Protein AF-A0A8F1WMU4-F1 (afdb_monomer)

Radius of gyration: 27.97 Å; Cα contacts (8 Å, |Δi|>4): 12; chains: 1; bounding box: 78×22×65 Å

Mean predicted aligned error: 15.05 Å

Sequence (86 aa):
MKNRRKFGKEYGSNRSAQRSTYEIAQEFDIHVNQVNEWKKHLVEGASTLFNGVQENTQAAYELERERLYSQIGKLQVEVDWLRACC

Foldseek 3Di:
DDDDDDDDDPPPDDDPPDDDLVNVCVVVVHD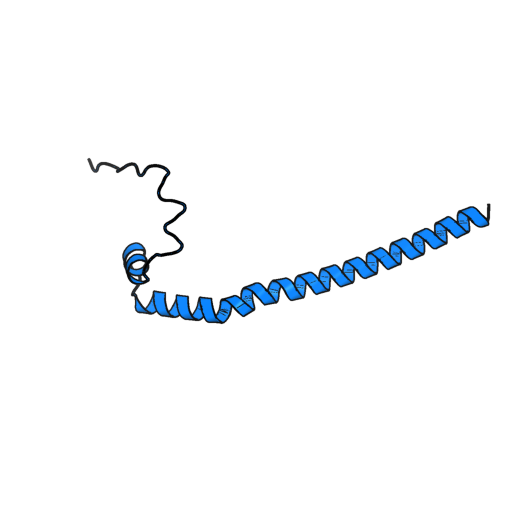SVVSVVVVVVCVVCVCVVVVVVVVVVVVVVVVVVVVVVVVVVVVVVVVVVVVVVD

pLDDT: mean 75.95, std 16.79, range [35.66, 94.69]

Solvent-accessible surface area (backbone atoms only — not comparable to full-atom values): 5264 Å² total; per-residue (Å²): 138,84,83,80,80,80,81,69,98,76,83,75,80,77,54,85,86,71,68,50,61,63,57,53,17,65,76,69,75,42,60,51,67,58,51,51,51,52,51,50,54,46,63,69,43,42,60,55,63,63,49,55,55,52,56,58,51,50,55,54,50,51,55,51,49,53,52,51,51,52,50,52,52,51,53,49,52,54,50,51,49,57,66,71,75,106

Structure (mmCIF, N/CA/C/O backbone):
data_AF-A0A8F1WMU4-F1
#
_entry.id   AF-A0A8F1WMU4-F1
#
loop_
_atom_site.group_PDB
_atom_site.id
_atom_site.type_symbol
_atom_site.label_atom_id
_atom_site.label_alt_id
_atom_site.label_comp_id
_atom_site.label_asym_id
_atom_site.label_entity_id
_atom_site.label_seq_id
_atom_site.pdbx_PDB_ins_code
_atom_site.Cartn_x
_atom_site.Cartn_y
_atom_site.Cartn_z
_atom_site.occupancy
_atom_site.B_iso_or_equiv
_atom_site.auth_seq_id
_atom_site.auth_comp_id
_atom_site.auth_asym_id
_atom_site.auth_atom_id
_atom_site.pdbx_PDB_model_num
ATOM 1 N N . MET A 1 1 ? -49.482 -14.021 1.193 1.00 35.66 1 MET A N 1
ATOM 2 C CA . MET A 1 1 ? -48.600 -13.422 0.163 1.00 35.66 1 MET A CA 1
ATOM 3 C C . MET A 1 1 ? -47.815 -12.279 0.792 1.00 35.66 1 MET A C 1
ATOM 5 O O . MET A 1 1 ? -48.432 -11.359 1.307 1.00 35.66 1 MET A O 1
ATOM 9 N N . LYS A 1 2 ? -46.479 -12.355 0.847 1.00 45.75 2 LYS A N 1
ATOM 10 C CA . LYS A 1 2 ? -45.638 -11.275 1.395 1.00 45.75 2 LYS A CA 1
ATOM 11 C C . LYS A 1 2 ? -45.200 -10.367 0.242 1.00 45.75 2 LYS A C 1
ATOM 13 O O . LYS A 1 2 ? -44.508 -10.822 -0.665 1.00 45.75 2 LYS A O 1
ATOM 18 N N . ASN A 1 3 ? -45.645 -9.112 0.265 1.00 43.75 3 ASN A N 1
ATOM 19 C CA . ASN A 1 3 ? -45.339 -8.110 -0.756 1.00 43.75 3 ASN A CA 1
ATOM 20 C C . ASN A 1 3 ? -43.841 -7.786 -0.766 1.00 43.75 3 ASN A C 1
ATOM 22 O O . ASN A 1 3 ? -43.308 -7.211 0.184 1.00 43.75 3 ASN A O 1
ATOM 26 N N . ARG A 1 4 ? -43.169 -8.140 -1.865 1.00 54.12 4 ARG A N 1
ATOM 27 C CA . ARG A 1 4 ? -41.779 -7.763 -2.131 1.00 54.12 4 ARG A CA 1
ATOM 28 C C . ARG A 1 4 ? -41.747 -6.267 -2.453 1.00 54.12 4 ARG A C 1
ATOM 30 O O . ARG A 1 4 ? -42.114 -5.868 -3.556 1.00 54.12 4 ARG A O 1
ATOM 37 N N . ARG A 1 5 ? -41.345 -5.439 -1.485 1.00 62.22 5 ARG A N 1
ATOM 38 C CA . ARG A 1 5 ? -41.153 -3.998 -1.701 1.00 62.22 5 ARG A CA 1
ATOM 39 C C . ARG A 1 5 ? -40.051 -3.812 -2.744 1.00 62.22 5 ARG A C 1
ATOM 41 O O . ARG A 1 5 ? -38.949 -4.331 -2.578 1.00 62.22 5 ARG A O 1
ATOM 48 N N . LYS A 1 6 ? -40.369 -3.132 -3.845 1.00 52.56 6 LYS A N 1
ATOM 49 C CA . LYS A 1 6 ? -39.385 -2.782 -4.869 1.00 52.56 6 LYS A CA 1
ATOM 50 C C . LYS A 1 6 ? -38.663 -1.526 -4.410 1.00 52.56 6 LYS A C 1
ATOM 52 O O . LYS A 1 6 ? -39.253 -0.454 -4.378 1.00 52.56 6 LYS A O 1
ATOM 57 N N . PHE A 1 7 ? -37.406 -1.682 -4.034 1.00 43.62 7 PHE A N 1
ATOM 58 C CA . PHE A 1 7 ? -36.526 -0.562 -3.759 1.00 43.62 7 PHE A CA 1
ATOM 59 C C . PHE A 1 7 ? -36.040 -0.009 -5.123 1.00 43.62 7 PHE A C 1
ATOM 61 O O . PHE A 1 7 ? -35.394 -0.723 -5.888 1.00 43.62 7 PHE A O 1
ATOM 68 N N . GLY A 1 8 ? -36.418 1.243 -5.438 1.00 45.56 8 GLY A N 1
ATOM 69 C CA . GLY A 1 8 ? -35.958 2.043 -6.586 1.00 45.56 8 GLY A CA 1
ATOM 70 C C . GLY A 1 8 ? -34.445 2.331 -6.636 1.00 45.56 8 GLY A C 1
ATOM 71 O O . GLY A 1 8 ? -33.694 2.083 -5.706 1.00 45.56 8 GLY A O 1
ATOM 72 N N . LYS A 1 9 ? -33.947 2.818 -7.772 1.00 49.56 9 LYS A N 1
ATOM 73 C CA . LYS A 1 9 ? -32.508 2.854 -8.114 1.00 49.56 9 LYS A CA 1
ATOM 74 C C . LYS A 1 9 ? -31.710 4.027 -7.509 1.00 49.56 9 LYS A C 1
ATOM 76 O O . LYS A 1 9 ? -30.710 4.443 -8.077 1.00 49.56 9 LYS A O 1
ATOM 81 N N . GLU A 1 10 ? -32.125 4.553 -6.364 1.00 46.94 10 GLU A N 1
ATOM 82 C CA . GLU A 1 10 ? -31.601 5.809 -5.798 1.00 46.94 10 GLU A CA 1
ATOM 83 C C . GLU A 1 10 ? -30.892 5.641 -4.440 1.00 46.94 10 GLU A C 1
ATOM 85 O O . GLU A 1 10 ? -30.259 6.567 -3.942 1.00 46.94 10 GLU A O 1
ATOM 90 N N . TYR A 1 11 ? -30.866 4.432 -3.869 1.00 49.75 11 TYR A N 1
ATOM 91 C CA . TYR A 1 11 ? -30.246 4.171 -2.555 1.00 49.75 11 TYR A CA 1
ATOM 92 C C . TYR A 1 11 ? -28.732 3.886 -2.594 1.00 49.75 11 TYR A C 1
ATOM 94 O O . TYR A 1 11 ? -28.195 3.326 -1.641 1.00 49.75 11 TYR A O 1
ATOM 102 N N . GLY A 1 12 ? -28.047 4.203 -3.698 1.00 46.50 12 GLY A N 1
ATOM 103 C CA . GLY A 1 12 ? -26.705 3.675 -3.976 1.00 46.50 12 GLY A CA 1
ATOM 104 C C . GLY A 1 12 ? -25.514 4.582 -3.656 1.00 46.50 12 GLY A C 1
ATOM 105 O O . GLY A 1 12 ? -24.465 4.061 -3.294 1.00 46.50 12 GLY A O 1
ATOM 106 N N . SER A 1 13 ? -25.629 5.910 -3.775 1.00 46.88 13 SER A N 1
ATOM 107 C CA . SER A 1 13 ? -24.413 6.746 -3.887 1.00 46.88 13 SER A CA 1
ATOM 108 C C . SER A 1 13 ? -24.052 7.597 -2.670 1.00 46.88 13 SER A C 1
ATOM 110 O O . SER A 1 13 ? -22.880 7.913 -2.510 1.00 46.88 13 SER A O 1
ATOM 112 N N . ASN A 1 14 ? -24.990 7.911 -1.770 1.00 45.25 14 ASN A N 1
ATOM 113 C CA . ASN A 1 14 ? -24.712 8.845 -0.661 1.00 45.25 14 ASN A CA 1
ATOM 114 C C . ASN A 1 14 ? -24.648 8.193 0.729 1.00 45.25 14 ASN A C 1
ATOM 116 O O . ASN A 1 14 ? -24.311 8.861 1.703 1.00 45.25 14 ASN A O 1
ATOM 120 N N . 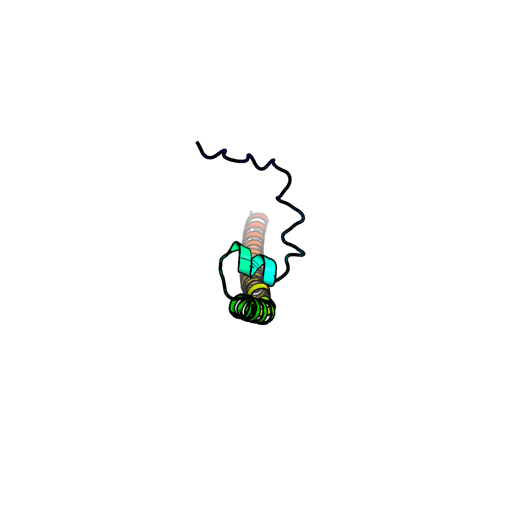ARG A 1 15 ? -24.960 6.895 0.859 1.00 49.75 15 ARG A N 1
ATOM 121 C CA . ARG A 1 15 ? -25.084 6.250 2.179 1.00 49.75 15 ARG A CA 1
ATOM 122 C C . ARG A 1 15 ? -23.752 5.764 2.750 1.00 49.75 15 ARG A C 1
ATOM 124 O O . ARG A 1 15 ? -23.562 5.796 3.959 1.00 49.75 15 ARG A O 1
ATOM 131 N N . SER A 1 16 ? -22.813 5.348 1.904 1.00 50.44 16 SER A N 1
ATOM 132 C CA . SER A 1 16 ? -21.577 4.690 2.353 1.00 50.44 16 SER A CA 1
ATOM 133 C C . SER A 1 16 ? -20.607 5.605 3.109 1.00 50.44 16 SER A C 1
ATOM 135 O O . SER A 1 16 ? -19.775 5.099 3.852 1.00 50.44 16 SER A O 1
ATOM 137 N N . ALA A 1 17 ? -20.726 6.930 2.973 1.00 50.31 17 ALA A N 1
ATOM 138 C CA . ALA A 1 17 ? -19.818 7.880 3.619 1.00 50.31 17 ALA A CA 1
ATOM 139 C C . ALA A 1 17 ? -20.215 8.268 5.062 1.00 50.31 17 ALA A C 1
ATOM 141 O O . ALA A 1 17 ? -19.378 8.806 5.781 1.00 50.31 17 ALA A O 1
ATOM 142 N N . GLN A 1 18 ? -21.460 8.022 5.502 1.00 56.62 18 GLN A N 1
ATOM 143 C CA . GLN A 1 18 ? -21.979 8.542 6.785 1.00 56.62 18 GLN A CA 1
ATOM 144 C C . GLN A 1 18 ? -22.785 7.529 7.620 1.00 56.62 18 GLN A C 1
ATOM 146 O O . GLN A 1 18 ? -23.554 7.934 8.489 1.00 56.62 18 GLN A O 1
ATOM 151 N N . ARG A 1 19 ? -22.646 6.213 7.399 1.00 64.94 19 ARG A N 1
ATOM 152 C CA . ARG A 1 19 ? -23.339 5.242 8.267 1.00 64.94 19 ARG A CA 1
ATOM 153 C C . ARG A 1 19 ? -22.719 5.189 9.658 1.00 64.94 19 ARG A C 1
ATOM 155 O O . ARG A 1 19 ? -21.503 5.048 9.808 1.00 64.94 19 ARG A O 1
ATOM 162 N N . SER A 1 20 ? -23.578 5.270 10.672 1.00 76.69 20 SER A N 1
ATOM 163 C CA . SER A 1 20 ? -23.179 5.053 12.062 1.00 76.69 20 SER A CA 1
ATOM 164 C C . SER A 1 20 ? -22.781 3.590 12.260 1.00 76.69 20 SER A C 1
ATOM 166 O O . SER A 1 20 ? -23.379 2.687 11.673 1.00 76.69 20 SER A O 1
ATOM 168 N N . THR A 1 21 ? -21.794 3.327 13.119 1.00 75.19 21 THR A N 1
ATOM 169 C CA . THR A 1 21 ? -21.377 1.954 13.461 1.00 75.19 21 THR A CA 1
ATOM 170 C C . THR A 1 21 ? -22.532 1.132 14.028 1.00 75.19 21 THR A C 1
ATOM 172 O O . THR A 1 21 ? -22.572 -0.081 13.842 1.00 75.19 21 THR A O 1
ATOM 175 N N . TYR A 1 22 ? -23.516 1.799 14.634 1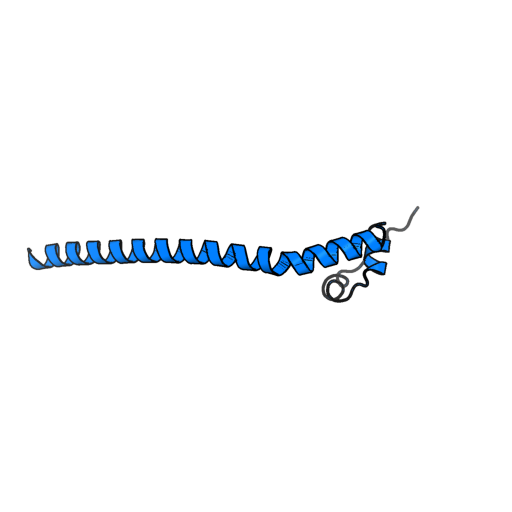.00 77.44 22 TYR A N 1
ATOM 176 C CA . TYR A 1 22 ? -24.750 1.191 15.116 1.00 77.44 22 TYR A CA 1
ATOM 177 C C . TYR A 1 22 ? -25.687 0.734 13.986 1.00 77.44 22 TYR A C 1
ATOM 179 O O . TYR A 1 22 ? -26.264 -0.345 14.061 1.00 77.44 22 TYR A O 1
ATOM 187 N N . GLU A 1 23 ? -25.808 1.514 12.909 1.00 79.00 23 GLU A N 1
ATOM 188 C CA . GLU A 1 23 ? -26.621 1.130 11.745 1.00 79.00 23 GLU A CA 1
ATOM 189 C C . GLU A 1 23 ? -26.001 -0.058 11.005 1.00 79.00 23 GLU A C 1
ATOM 191 O O . GLU A 1 23 ? -26.713 -0.947 10.551 1.00 79.00 23 GLU A O 1
ATOM 196 N N . ILE A 1 24 ? -24.668 -0.097 10.922 1.00 80.62 24 ILE A N 1
ATOM 197 C CA . ILE A 1 24 ? -23.928 -1.224 10.338 1.00 80.62 24 ILE A CA 1
ATOM 198 C C . ILE A 1 24 ? -24.112 -2.475 11.206 1.00 80.62 24 ILE A C 1
ATOM 200 O O . ILE A 1 24 ? -24.408 -3.547 10.687 1.00 80.62 24 ILE A O 1
ATOM 204 N N . ALA A 1 25 ? -23.989 -2.334 12.525 1.00 82.19 25 ALA A N 1
ATOM 205 C CA . ALA A 1 25 ? -24.227 -3.418 13.472 1.00 82.19 25 ALA A CA 1
ATOM 206 C C . ALA A 1 25 ? -25.639 -4.012 13.331 1.00 82.19 25 ALA A C 1
ATOM 208 O O . ALA A 1 25 ? -25.785 -5.229 13.271 1.00 82.19 25 ALA A O 1
ATOM 209 N N . GLN A 1 26 ? -26.668 -3.167 13.205 1.00 80.06 26 GLN A N 1
ATOM 210 C CA . GLN A 1 26 ? -28.046 -3.626 13.012 1.00 80.06 26 GLN A CA 1
ATOM 211 C C . GLN A 1 26 ? -28.301 -4.256 11.639 1.00 80.06 26 GLN A C 1
ATOM 213 O O . GLN A 1 26 ? -29.052 -5.220 11.549 1.00 80.06 26 GLN A O 1
ATOM 218 N N . GLU A 1 27 ? -27.711 -3.731 10.564 1.00 84.06 27 GLU A N 1
ATOM 219 C CA . GLU A 1 27 ? -27.940 -4.259 9.212 1.00 84.06 27 GLU A CA 1
ATOM 220 C C . GLU A 1 27 ? -27.318 -5.639 9.004 1.00 84.06 27 GLU A C 1
ATOM 222 O O . GLU A 1 27 ? -27.880 -6.471 8.292 1.00 84.06 27 GLU A O 1
ATOM 227 N N . PHE A 1 28 ? -26.166 -5.875 9.629 1.00 82.50 28 PHE A N 1
ATOM 228 C CA . PHE A 1 28 ? -25.421 -7.122 9.488 1.00 82.50 28 PHE A CA 1
ATOM 229 C C . PHE A 1 28 ? -25.583 -8.072 10.684 1.00 82.50 28 PHE A C 1
ATOM 231 O O . PHE A 1 28 ? -24.986 -9.145 10.672 1.00 82.50 28 PHE A O 1
ATOM 238 N N . ASP A 1 29 ? -26.389 -7.704 11.688 1.00 84.25 29 ASP A N 1
ATOM 239 C CA . ASP A 1 29 ? -26.584 -8.459 12.939 1.00 84.25 29 ASP A CA 1
ATOM 240 C C . ASP A 1 29 ? -25.252 -8.742 13.675 1.00 84.25 29 ASP A C 1
ATOM 242 O O . ASP A 1 29 ? -25.002 -9.806 14.241 1.00 84.25 29 ASP A O 1
ATOM 246 N N . ILE A 1 30 ? -24.339 -7.767 13.621 1.00 86.06 30 ILE A N 1
ATOM 247 C CA . ILE A 1 30 ? -22.994 -7.836 14.206 1.00 86.06 30 ILE A CA 1
ATOM 248 C C . ILE A 1 30 ? -22.965 -6.969 15.462 1.00 86.06 30 ILE A C 1
ATOM 250 O O . ILE A 1 30 ? -23.477 -5.853 15.474 1.00 86.06 30 ILE A O 1
ATOM 254 N N . HIS A 1 31 ? -22.310 -7.432 16.527 1.00 86.06 31 HIS A N 1
ATOM 255 C CA . HIS A 1 31 ? -22.162 -6.634 17.743 1.00 86.06 31 HIS A CA 1
ATOM 256 C C . HIS A 1 31 ? -21.361 -5.341 17.487 1.00 86.06 31 HIS A C 1
ATOM 258 O O . HIS A 1 31 ? -20.294 -5.369 16.874 1.00 86.06 31 HIS A O 1
ATOM 264 N N . VAL A 1 32 ? -21.818 -4.206 18.028 1.00 84.38 32 VAL A N 1
ATOM 265 C CA . VAL A 1 32 ? -21.223 -2.870 17.796 1.00 84.38 32 VAL A CA 1
ATOM 266 C C . VAL A 1 32 ? -19.722 -2.823 18.123 1.00 84.38 32 VAL A C 1
ATOM 268 O O . VAL A 1 32 ? -18.953 -2.182 17.408 1.00 84.38 32 VAL A O 1
ATOM 271 N N . ASN A 1 33 ? -19.277 -3.547 19.157 1.00 87.25 33 ASN A N 1
ATOM 272 C CA . ASN A 1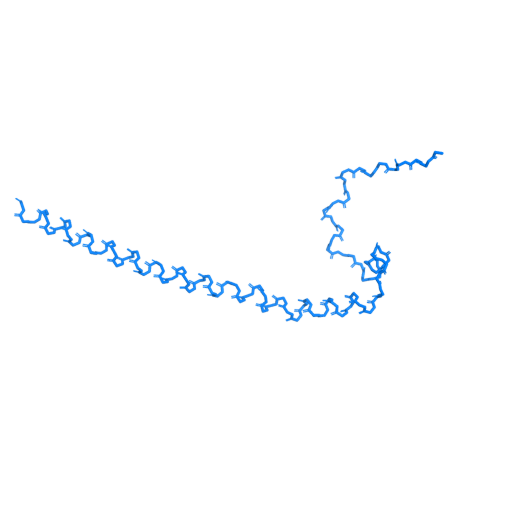 33 ? -17.848 -3.621 19.498 1.00 87.25 33 ASN A CA 1
ATOM 273 C C . ASN A 1 33 ? -16.998 -4.250 18.384 1.00 87.25 33 ASN A C 1
ATOM 275 O O . ASN A 1 33 ? -15.901 -3.762 18.146 1.00 87.25 33 ASN A O 1
ATOM 279 N N . GLN A 1 34 ? -17.515 -5.255 17.669 1.00 85.75 34 GLN A N 1
ATOM 280 C CA . GLN A 1 34 ? -16.802 -5.908 16.563 1.0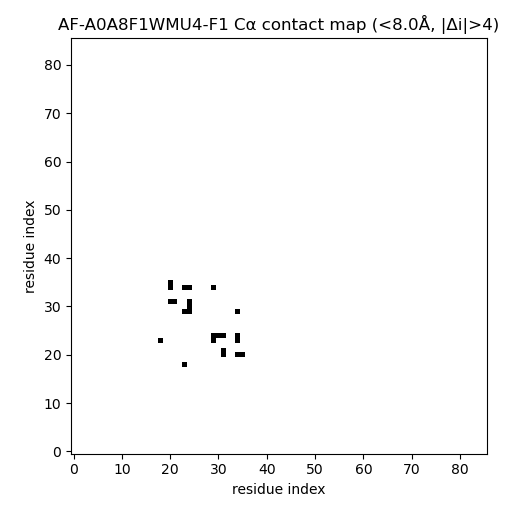0 85.75 34 GLN A CA 1
ATOM 281 C C . GLN A 1 34 ? -16.629 -4.944 15.383 1.00 85.75 34 GLN A C 1
ATOM 283 O O . GLN A 1 34 ? -15.550 -4.824 14.812 1.00 85.75 34 GLN A O 1
ATOM 288 N N . VAL A 1 35 ? -17.670 -4.165 15.072 1.00 86.62 35 VAL A N 1
ATOM 289 C CA . VAL A 1 35 ? -17.610 -3.133 14.024 1.00 86.62 35 VAL A CA 1
ATOM 290 C C . VAL A 1 35 ? -16.599 -2.038 14.383 1.00 86.62 35 VAL A C 1
ATOM 292 O O . VAL A 1 35 ? -15.859 -1.568 13.519 1.00 86.62 35 VAL A O 1
ATOM 295 N N . ASN A 1 36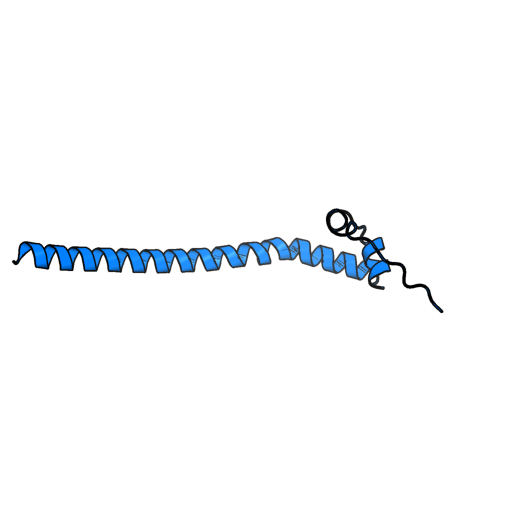 ? -16.536 -1.637 15.656 1.00 86.31 36 ASN A N 1
ATOM 296 C CA . ASN A 1 36 ? -15.562 -0.651 16.130 1.00 86.31 36 ASN A CA 1
ATOM 297 C C . ASN A 1 36 ? -14.124 -1.182 16.081 1.00 86.31 36 ASN A C 1
ATOM 299 O O . ASN A 1 36 ? -13.222 -0.455 15.669 1.00 86.31 36 ASN A O 1
ATOM 303 N N . GLU A 1 37 ? -13.919 -2.437 16.473 1.00 88.00 37 GLU A N 1
ATOM 304 C CA . GLU A 1 37 ? -12.624 -3.111 16.412 1.00 88.00 37 GLU A CA 1
ATOM 305 C C . GLU A 1 37 ? -12.121 -3.196 14.966 1.00 88.00 37 GLU A C 1
ATOM 307 O O . GLU A 1 37 ? -11.023 -2.731 14.664 1.00 88.00 37 GLU A O 1
ATOM 312 N N . TRP A 1 38 ? -12.957 -3.652 14.030 1.00 88.94 38 TRP A N 1
ATOM 313 C CA . TRP A 1 38 ? -12.595 -3.696 12.611 1.00 88.94 38 TRP A CA 1
ATOM 314 C C . TRP A 1 38 ? -12.342 -2.314 12.023 1.00 88.94 38 TRP A C 1
ATOM 316 O O . TRP A 1 38 ? -11.411 -2.145 11.242 1.00 88.94 38 TRP A O 1
ATOM 326 N N . LYS A 1 39 ? -13.126 -1.304 12.415 1.00 86.06 39 LYS A N 1
ATOM 327 C CA . LYS A 1 39 ? -12.893 0.078 11.985 1.00 86.06 39 LYS A CA 1
ATOM 328 C C . LYS A 1 39 ? -11.532 0.582 12.460 1.00 86.06 39 LYS A C 1
ATOM 330 O O . LYS A 1 39 ? -10.830 1.230 11.689 1.00 86.06 39 LYS A O 1
ATOM 335 N N . LYS A 1 40 ? -11.153 0.274 13.701 1.00 87.12 40 LYS A N 1
ATOM 336 C CA . LYS A 1 40 ? -9.846 0.630 14.256 1.00 87.12 40 LYS A CA 1
ATOM 337 C C . LYS A 1 40 ? -8.717 -0.057 13.484 1.00 87.12 40 LYS A C 1
ATOM 339 O O . LYS A 1 40 ? -7.833 0.633 12.988 1.00 87.12 40 LYS A O 1
ATOM 344 N N . HIS A 1 41 ? -8.809 -1.371 13.283 1.00 85.94 41 HIS A N 1
ATOM 345 C CA . HIS A 1 41 ? -7.825 -2.123 12.499 1.00 85.94 41 HIS A CA 1
ATOM 346 C C . HIS A 1 41 ? -7.719 -1.639 11.053 1.00 85.94 41 HIS A C 1
ATOM 348 O O . HIS A 1 41 ? -6.622 -1.565 10.508 1.00 85.94 41 HIS A O 1
ATOM 354 N N . LEU A 1 42 ? -8.841 -1.273 10.432 1.00 85.56 42 LEU A N 1
ATOM 355 C CA . LEU A 1 42 ? -8.856 -0.745 9.075 1.00 85.56 42 LEU A CA 1
ATOM 356 C C . LEU A 1 42 ? -8.162 0.616 9.002 1.00 85.56 42 LEU A C 1
ATOM 358 O O . LEU A 1 42 ? -7.374 0.827 8.095 1.00 85.56 42 LEU A O 1
ATOM 362 N N . VAL A 1 43 ? -8.411 1.529 9.943 1.00 85.06 43 VAL A N 1
ATOM 363 C CA . VAL A 1 43 ? -7.748 2.845 9.960 1.00 85.06 43 VAL A CA 1
ATOM 364 C C . VAL A 1 43 ? -6.249 2.710 10.233 1.00 85.06 43 VAL A C 1
ATOM 366 O O . VAL A 1 43 ? -5.452 3.369 9.570 1.00 85.06 43 VAL A O 1
ATOM 369 N N . GLU A 1 44 ? -5.862 1.840 11.165 1.00 84.75 44 GLU A N 1
ATOM 370 C CA . GLU A 1 44 ? -4.456 1.589 11.504 1.00 84.75 44 GLU A CA 1
ATOM 371 C C . GLU A 1 44 ? -3.705 0.889 10.359 1.00 84.75 44 GLU A C 1
ATOM 373 O O . GLU A 1 44 ? -2.576 1.260 10.050 1.00 84.75 44 GLU A O 1
ATOM 378 N N . GLY A 1 45 ? -4.337 -0.082 9.694 1.00 79.88 45 GLY A N 1
ATOM 379 C CA . GLY A 1 45 ? -3.744 -0.846 8.595 1.00 79.88 45 GLY A CA 1
ATOM 380 C C . GLY A 1 45 ? -3.899 -0.214 7.209 1.00 79.88 45 GLY A C 1
ATOM 381 O O . GLY A 1 45 ? -3.196 -0.617 6.284 1.00 79.88 45 GLY A O 1
ATOM 382 N N . ALA A 1 46 ? -4.789 0.768 7.031 1.00 76.56 46 ALA A N 1
ATOM 383 C CA . ALA A 1 46 ? -5.062 1.373 5.726 1.00 76.56 46 ALA A CA 1
ATOM 384 C C . ALA A 1 46 ? -3.823 2.052 5.142 1.00 76.56 46 ALA A C 1
ATOM 386 O O . ALA A 1 46 ? -3.530 1.872 3.964 1.00 76.56 46 ALA A O 1
ATOM 387 N N . SER A 1 47 ? -3.069 2.798 5.951 1.00 71.12 47 SER A N 1
ATOM 388 C CA . SER A 1 47 ? -1.855 3.465 5.472 1.00 71.12 47 SER A CA 1
ATOM 389 C C . SER A 1 47 ? -0.844 2.446 4.942 1.00 71.12 47 SER A C 1
ATOM 391 O O . SER A 1 47 ? -0.324 2.609 3.845 1.00 71.12 47 SER A O 1
ATOM 393 N N . THR A 1 48 ? -0.623 1.346 5.658 1.00 73.69 48 THR A N 1
ATOM 394 C CA . THR A 1 48 ? 0.309 0.293 5.245 1.00 73.69 48 THR A CA 1
ATOM 395 C C . THR A 1 48 ? -0.185 -0.475 4.019 1.00 73.69 48 THR A C 1
ATOM 397 O O . THR A 1 48 ? 0.591 -0.712 3.096 1.00 73.69 48 THR A O 1
ATOM 400 N N . LEU A 1 49 ? -1.473 -0.830 3.972 1.00 72.25 49 LEU A N 1
ATOM 401 C CA . LEU A 1 49 ? -2.060 -1.594 2.867 1.00 72.25 49 LEU A CA 1
ATOM 402 C C . LEU A 1 49 ? -2.101 -0.798 1.560 1.00 72.25 49 LEU A C 1
ATOM 404 O O . LEU A 1 49 ? -1.822 -1.354 0.500 1.00 72.25 49 LEU A O 1
ATOM 408 N N . PHE A 1 50 ? -2.433 0.492 1.621 1.00 73.25 50 PHE A N 1
ATOM 409 C CA . PHE A 1 50 ? -2.548 1.320 0.421 1.00 73.25 50 PHE A CA 1
ATOM 410 C C . PHE A 1 50 ? -1.213 1.942 -0.009 1.00 73.25 50 PHE A C 1
ATOM 412 O O . PHE A 1 50 ? -0.993 2.094 -1.210 1.00 73.25 50 PHE A O 1
ATOM 419 N N . ASN A 1 51 ? -0.288 2.228 0.916 1.00 70.38 51 ASN A N 1
ATOM 420 C CA . ASN A 1 51 ? 1.023 2.782 0.552 1.00 70.38 51 ASN A CA 1
ATOM 421 C C . ASN A 1 51 ? 2.032 1.696 0.141 1.00 70.38 51 ASN A C 1
ATOM 423 O O . ASN A 1 51 ? 2.806 1.911 -0.789 1.00 70.38 51 ASN A O 1
ATOM 427 N N . GLY A 1 52 ? 2.003 0.512 0.767 1.00 64.56 52 GLY A N 1
ATOM 428 C CA . GLY A 1 52 ? 2.976 -0.555 0.489 1.00 64.56 52 GLY A CA 1
ATOM 429 C C . GLY A 1 52 ? 2.866 -1.156 -0.918 1.00 64.56 52 GLY A C 1
ATOM 430 O O . GLY A 1 52 ? 3.856 -1.621 -1.481 1.00 64.56 52 GLY A O 1
ATOM 431 N N . VAL A 1 53 ? 1.676 -1.114 -1.527 1.00 61.72 53 VAL A N 1
ATOM 432 C CA . VAL A 1 53 ? 1.476 -1.570 -2.913 1.00 61.72 53 VAL A CA 1
ATOM 433 C C . VAL A 1 53 ? 2.076 -0.579 -3.912 1.00 61.72 53 VAL A C 1
ATOM 435 O O . VAL A 1 53 ? 2.688 -1.001 -4.890 1.00 61.72 53 VAL A O 1
ATOM 438 N N . GLN A 1 54 ? 1.954 0.728 -3.657 1.00 63.25 54 GLN A N 1
ATOM 439 C CA . GLN A 1 54 ? 2.486 1.765 -4.545 1.00 63.25 54 GLN A CA 1
ATOM 440 C C . GLN A 1 54 ? 4.013 1.711 -4.632 1.00 63.25 54 GLN A C 1
ATOM 442 O O . GLN A 1 54 ? 4.553 1.717 -5.737 1.00 63.25 54 GLN A O 1
ATOM 447 N N . GLU A 1 55 ? 4.702 1.585 -3.498 1.00 66.38 55 GLU A N 1
ATOM 448 C CA . GLU A 1 55 ? 6.169 1.585 -3.450 1.00 66.38 55 GLU A CA 1
ATOM 449 C C . GLU A 1 55 ? 6.780 0.410 -4.232 1.00 66.38 55 GLU A C 1
ATOM 451 O O . GLU A 1 55 ? 7.680 0.601 -5.051 1.00 66.38 55 GLU A O 1
ATOM 456 N N . ASN A 1 56 ? 6.224 -0.795 -4.071 1.00 70.44 56 ASN A N 1
ATOM 457 C CA . ASN A 1 56 ? 6.693 -1.981 -4.791 1.00 70.44 56 ASN A CA 1
ATOM 458 C C . ASN A 1 56 ? 6.437 -1.869 -6.306 1.00 70.44 56 ASN A C 1
ATOM 460 O O . ASN A 1 56 ? 7.298 -2.196 -7.123 1.00 70.44 56 ASN A O 1
ATOM 464 N N . THR A 1 57 ? 5.274 -1.340 -6.704 1.00 76.44 57 THR A N 1
ATOM 465 C CA . THR A 1 57 ? 4.996 -1.116 -8.129 1.00 76.44 57 THR A CA 1
ATOM 466 C C . THR A 1 57 ? 5.926 -0.073 -8.739 1.00 76.44 57 THR A C 1
ATOM 468 O O . THR A 1 57 ? 6.418 -0.281 -9.844 1.00 76.44 57 THR A O 1
ATOM 471 N N . GLN A 1 58 ? 6.222 1.010 -8.018 1.00 81.62 58 GLN A N 1
ATOM 472 C CA . GLN A 1 58 ? 7.076 2.091 -8.500 1.00 81.62 58 GLN A CA 1
ATOM 473 C C . GLN A 1 58 ? 8.505 1.602 -8.772 1.00 81.62 58 GLN A C 1
ATOM 475 O O . GLN A 1 58 ? 9.036 1.847 -9.853 1.00 81.62 58 GLN A O 1
ATOM 480 N N . ALA A 1 59 ? 9.086 0.836 -7.843 1.00 82.25 59 ALA A N 1
ATOM 481 C CA . ALA A 1 59 ? 10.418 0.256 -8.010 1.00 82.25 59 ALA A CA 1
ATOM 482 C C . ALA A 1 59 ? 10.488 -0.709 -9.209 1.00 82.25 59 ALA A C 1
ATOM 484 O O . ALA A 1 59 ? 11.441 -0.675 -9.989 1.00 82.25 59 ALA A O 1
ATOM 485 N N . ALA A 1 60 ? 9.455 -1.537 -9.403 1.00 84.56 60 ALA A N 1
ATOM 486 C CA . ALA A 1 60 ? 9.369 -2.426 -10.560 1.00 84.56 60 ALA A CA 1
ATOM 487 C C . ALA A 1 60 ? 9.264 -1.649 -11.887 1.00 84.56 60 ALA A C 1
ATOM 489 O O . ALA A 1 60 ? 9.916 -2.011 -12.869 1.00 84.56 60 ALA A O 1
ATOM 490 N N . TYR A 1 61 ? 8.490 -0.558 -11.917 1.00 87.56 61 TYR A N 1
ATOM 491 C CA . TYR A 1 61 ? 8.389 0.315 -13.090 1.00 87.56 61 TYR A CA 1
ATOM 492 C C . TYR A 1 61 ? 9.706 1.026 -13.406 1.00 87.56 61 TYR A C 1
ATOM 494 O O . TYR A 1 61 ? 10.061 1.159 -14.577 1.00 87.56 61 TYR A O 1
ATOM 502 N N . GLU A 1 62 ? 10.435 1.487 -12.391 1.00 89.56 62 GLU A N 1
ATOM 503 C CA . GLU A 1 62 ? 11.729 2.147 -12.571 1.00 89.56 62 GLU A CA 1
ATOM 504 C C . GLU A 1 62 ? 12.779 1.193 -13.147 1.00 89.56 62 GLU A C 1
ATOM 506 O O . GLU A 1 62 ? 13.459 1.558 -14.111 1.00 89.56 62 GLU A O 1
ATOM 511 N N . LEU A 1 63 ? 12.834 -0.046 -12.645 1.00 92.06 63 LEU A N 1
ATOM 512 C CA . LEU A 1 63 ? 13.717 -1.093 -13.163 1.00 92.06 63 LEU A CA 1
ATOM 513 C C . LEU A 1 63 ? 13.417 -1.423 -14.633 1.00 92.06 63 LEU A C 1
ATOM 515 O O . LEU A 1 63 ? 14.328 -1.512 -15.460 1.00 92.06 63 LEU A O 1
ATOM 519 N N . GLU A 1 64 ? 12.138 -1.580 -14.981 1.00 92.00 64 GLU A N 1
ATOM 520 C CA . GLU A 1 64 ? 11.746 -1.855 -16.365 1.00 92.00 64 GLU A CA 1
ATOM 521 C C . GLU A 1 64 ? 12.073 -0.666 -17.281 1.00 92.00 64 GLU A C 1
ATOM 523 O O . GLU A 1 64 ? 12.559 -0.844 -18.398 1.00 92.00 64 GLU A O 1
ATOM 528 N N . ARG A 1 65 ? 11.897 0.568 -16.795 1.00 93.56 65 ARG A N 1
ATOM 529 C CA . ARG A 1 65 ? 12.227 1.778 -17.556 1.00 93.56 65 ARG A CA 1
ATOM 530 C C . ARG A 1 65 ? 13.725 1.883 -17.844 1.00 93.56 65 ARG A C 1
ATOM 532 O O . ARG A 1 65 ? 14.104 2.214 -18.966 1.00 93.56 65 ARG A O 1
ATOM 539 N N . GLU A 1 66 ? 14.573 1.577 -16.865 1.00 93.88 66 GLU A N 1
ATOM 540 C CA . GLU A 1 66 ? 16.028 1.549 -17.046 1.00 93.88 66 GLU A CA 1
ATOM 541 C C . GLU A 1 66 ? 16.445 0.490 -18.076 1.00 93.88 66 GLU A C 1
ATOM 543 O O . GLU A 1 66 ? 17.224 0.774 -18.994 1.00 93.88 66 GLU A O 1
ATOM 548 N N . ARG A 1 67 ? 15.860 -0.711 -17.990 1.00 94.56 67 ARG A N 1
ATOM 549 C CA . ARG A 1 67 ? 16.088 -1.787 -18.960 1.00 94.56 67 ARG A CA 1
ATOM 550 C C . ARG A 1 67 ? 15.727 -1.354 -20.381 1.00 94.56 67 ARG A C 1
ATOM 552 O O . ARG A 1 67 ? 16.516 -1.579 -21.303 1.00 94.56 67 ARG A O 1
ATOM 559 N N . LEU A 1 68 ? 14.562 -0.734 -20.562 1.00 94.25 68 LEU A N 1
ATOM 560 C CA . LEU A 1 68 ? 14.097 -0.262 -21.866 1.00 94.25 68 LEU A CA 1
ATOM 561 C C . LEU A 1 68 ? 15.005 0.839 -22.428 1.00 94.25 68 LEU A C 1
ATOM 563 O O . LEU A 1 68 ? 15.388 0.768 -23.594 1.00 94.25 68 LEU A O 1
ATOM 567 N N . TYR A 1 69 ? 15.427 1.809 -21.610 1.00 94.69 69 TYR A N 1
ATOM 568 C CA . TYR A 1 69 ? 16.365 2.846 -22.056 1.00 94.69 69 TYR A CA 1
ATOM 569 C C . TYR A 1 69 ? 17.726 2.279 -22.463 1.00 94.69 69 TYR A C 1
ATOM 571 O O . TYR A 1 69 ? 18.283 2.702 -23.477 1.00 94.69 69 TYR A O 1
ATOM 579 N N . SER A 1 70 ? 18.236 1.279 -21.740 1.00 93.94 70 SER A N 1
ATOM 580 C CA . SER A 1 70 ? 19.467 0.584 -22.126 1.00 93.94 70 SER A CA 1
ATOM 581 C C . SER A 1 70 ? 19.332 -0.110 -23.485 1.00 93.94 70 SER A C 1
ATOM 583 O O . SER A 1 70 ? 20.229 -0.012 -24.324 1.00 93.94 70 SER A O 1
ATOM 585 N N . GLN A 1 71 ? 18.205 -0.784 -23.737 1.00 94.00 71 GLN A N 1
ATOM 586 C CA . GLN A 1 71 ? 17.952 -1.443 -25.022 1.00 94.00 71 GLN A CA 1
ATOM 587 C C . GLN A 1 71 ? 17.840 -0.441 -26.170 1.00 94.00 71 GLN A C 1
ATOM 589 O O . GLN A 1 71 ? 18.457 -0.651 -27.211 1.00 94.00 71 GLN A O 1
ATOM 594 N N . ILE A 1 72 ? 17.115 0.663 -25.971 1.00 94.31 72 ILE A N 1
ATOM 595 C CA . ILE A 1 72 ? 17.002 1.734 -26.968 1.00 94.31 72 ILE A CA 1
ATOM 596 C C . ILE A 1 72 ? 18.386 2.298 -27.299 1.00 94.31 72 ILE A C 1
ATOM 598 O O . ILE A 1 72 ? 18.716 2.443 -28.472 1.00 94.31 72 ILE A O 1
ATOM 602 N N . GLY A 1 73 ? 19.221 2.557 -26.288 1.00 92.50 73 GLY A N 1
ATOM 603 C CA . GLY A 1 73 ? 20.587 3.039 -26.496 1.00 92.50 73 GLY A CA 1
ATOM 604 C C . GLY A 1 73 ? 21.444 2.070 -27.314 1.00 92.50 73 GLY A C 1
ATOM 605 O O . GLY A 1 73 ? 22.118 2.493 -28.249 1.00 92.50 73 GLY A O 1
ATOM 606 N N . LYS A 1 74 ? 21.383 0.765 -27.016 1.00 92.69 74 LYS A N 1
ATOM 607 C CA . LYS A 1 74 ? 22.093 -0.269 -27.793 1.00 92.69 74 LYS A CA 1
ATOM 608 C C . LYS A 1 74 ? 21.627 -0.311 -29.246 1.00 92.69 74 LYS A C 1
ATOM 610 O O . LYS A 1 74 ? 22.457 -0.246 -30.145 1.00 92.69 74 LYS A O 1
ATOM 615 N N . LEU A 1 75 ? 20.312 -0.347 -29.466 1.00 93.56 75 LEU A N 1
ATOM 616 C CA . LEU A 1 75 ? 19.727 -0.366 -30.807 1.00 93.56 75 LEU A CA 1
ATOM 617 C C . LEU A 1 75 ? 20.093 0.889 -31.604 1.00 93.56 75 LEU A C 1
ATOM 619 O O . LEU A 1 75 ? 20.384 0.795 -32.791 1.00 93.56 75 LEU A O 1
ATOM 623 N N . GLN A 1 76 ? 20.122 2.055 -30.957 1.00 93.25 76 GLN A N 1
ATOM 624 C CA . GLN A 1 76 ? 20.528 3.30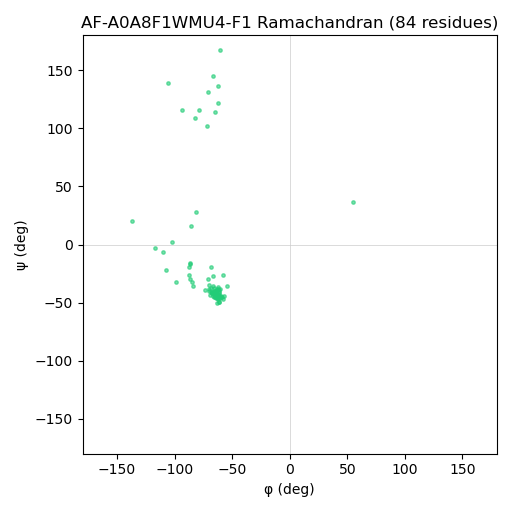0 -31.598 1.00 93.25 76 GLN A CA 1
ATOM 625 C C . GLN A 1 76 ? 21.985 3.233 -32.072 1.00 93.25 76 GLN A C 1
ATOM 627 O O . GLN A 1 76 ? 22.263 3.563 -33.221 1.00 93.25 76 GLN A O 1
ATOM 632 N N . VAL A 1 77 ? 22.899 2.741 -31.227 1.00 92.81 77 VAL A N 1
ATOM 633 C CA . VAL A 1 77 ? 24.314 2.563 -31.592 1.00 92.81 77 VAL A CA 1
ATOM 634 C C . VAL A 1 77 ? 24.478 1.552 -32.726 1.00 92.81 77 VAL A C 1
ATOM 636 O O . VAL A 1 77 ? 25.245 1.801 -33.651 1.00 92.81 77 VAL A O 1
ATOM 639 N N . G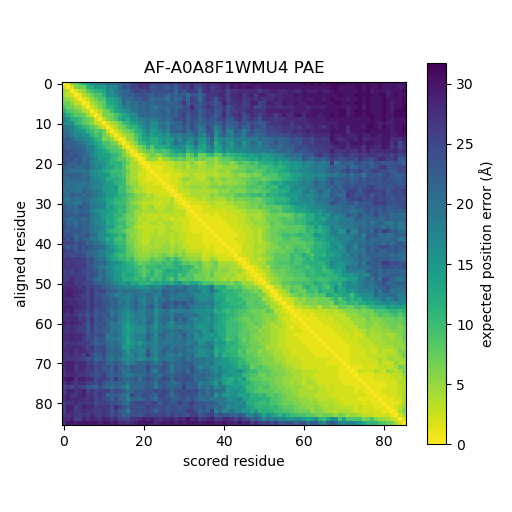LU A 1 78 ? 23.753 0.433 -32.690 1.00 93.25 78 GLU A N 1
ATOM 640 C CA . GLU A 1 78 ? 23.781 -0.574 -33.759 1.00 93.25 78 GLU A CA 1
ATOM 641 C C . GLU A 1 78 ? 23.287 0.004 -35.093 1.00 93.25 78 GLU A C 1
ATOM 643 O O . GLU A 1 78 ? 23.922 -0.190 -36.129 1.00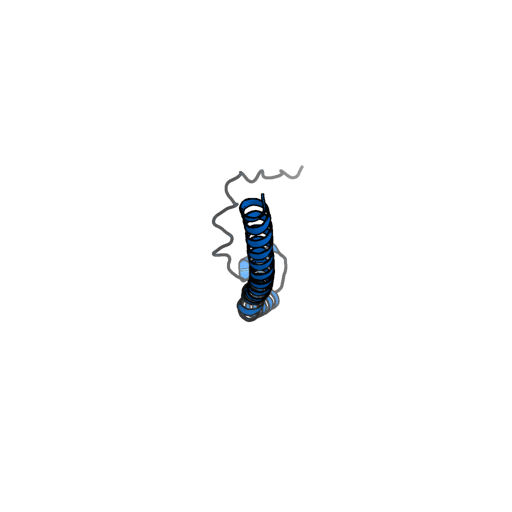 93.25 78 GLU A O 1
ATOM 648 N N . VAL A 1 79 ? 22.191 0.766 -35.074 1.00 93.94 79 VAL A N 1
ATOM 649 C CA . VAL A 1 79 ? 21.647 1.430 -36.265 1.00 93.94 79 VAL A CA 1
ATOM 650 C C . VAL A 1 79 ? 22.606 2.489 -36.799 1.00 93.94 79 VAL A C 1
ATOM 652 O O . VAL A 1 79 ? 22.834 2.547 -38.007 1.00 93.94 79 VAL A O 1
ATOM 655 N N . ASP A 1 80 ? 23.179 3.317 -35.929 1.00 93.62 80 ASP A N 1
ATOM 656 C CA . ASP A 1 80 ? 24.121 4.360 -36.333 1.00 93.62 80 ASP A CA 1
ATOM 657 C C . ASP A 1 80 ? 25.424 3.756 -36.874 1.00 93.62 80 ASP A C 1
ATOM 659 O O . ASP A 1 80 ? 25.963 4.249 -37.865 1.00 93.62 80 ASP A O 1
ATOM 663 N N . TRP A 1 81 ? 25.885 2.635 -36.311 1.00 92.50 81 TRP A N 1
ATOM 664 C CA . TRP A 1 81 ? 27.014 1.875 -36.846 1.00 92.50 81 TRP A CA 1
ATOM 665 C C . TRP A 1 81 ? 26.725 1.337 -38.252 1.00 92.50 81 TRP A C 1
ATOM 667 O O . TRP A 1 81 ? 27.535 1.527 -39.159 1.00 92.50 81 TRP A O 1
ATOM 677 N N . LEU A 1 82 ? 25.552 0.731 -38.465 1.00 91.31 82 LEU A N 1
ATOM 678 C CA . LEU A 1 82 ? 25.145 0.229 -39.782 1.00 91.31 82 LEU A CA 1
ATOM 679 C C . LEU A 1 82 ? 25.026 1.352 -40.821 1.00 91.31 82 LEU A C 1
ATOM 681 O O . LEU A 1 82 ? 25.405 1.159 -41.972 1.00 91.31 82 LEU A O 1
ATOM 685 N N . ARG A 1 83 ? 24.525 2.524 -40.416 1.00 87.44 83 ARG A N 1
ATOM 686 C CA . ARG A 1 83 ? 24.408 3.710 -41.280 1.00 87.44 83 ARG A CA 1
ATOM 687 C C . ARG A 1 83 ? 25.745 4.363 -41.610 1.00 87.44 83 ARG A C 1
ATOM 689 O O . ARG A 1 83 ? 25.836 5.020 -42.634 1.00 87.44 83 ARG A O 1
ATOM 696 N N . ALA A 1 84 ? 26.732 4.262 -40.724 1.00 81.62 84 ALA A N 1
ATOM 697 C CA . ALA A 1 84 ? 28.048 4.863 -40.924 1.00 81.62 84 ALA A CA 1
ATOM 698 C C . ALA A 1 84 ? 29.015 3.943 -41.686 1.00 81.62 84 ALA A C 1
ATOM 700 O O . ALA A 1 84 ? 29.961 4.429 -42.301 1.00 81.62 84 ALA A O 1
ATOM 701 N N . CYS A 1 85 ? 28.823 2.622 -41.604 1.00 65.62 85 CYS A N 1
ATOM 702 C CA . CYS A 1 85 ? 29.704 1.634 -42.232 1.00 65.62 85 CYS A CA 1
ATOM 703 C C . CYS A 1 85 ? 29.324 1.311 -43.694 1.00 65.62 85 CYS A C 1
ATOM 705 O O . CYS A 1 85 ? 30.167 0.805 -44.434 1.00 65.62 85 CYS A O 1
ATOM 707 N N . CYS A 1 86 ? 28.087 1.604 -44.105 1.00 49.16 86 CYS A N 1
ATOM 708 C CA . CYS A 1 86 ? 27.595 1.500 -45.483 1.00 49.16 86 CYS A CA 1
ATOM 709 C C . CYS A 1 86 ? 27.510 2.890 -46.119 1.00 49.16 86 CYS A C 1
ATOM 711 O O . CYS A 1 86 ? 27.919 3.022 -47.294 1.00 49.16 86 CYS A O 1
#

Secondary structure (DSSP, 8-state):
--------TTSSSSSTTS--HHHHHHHHT--HHHHHHHHHHHHHHHHHHHHHHHHHHHHHHHHHHHHHHHHHHHHHHHHHHHHHH-